Protein AF-A0A0D0BHN3-F1 (afdb_mo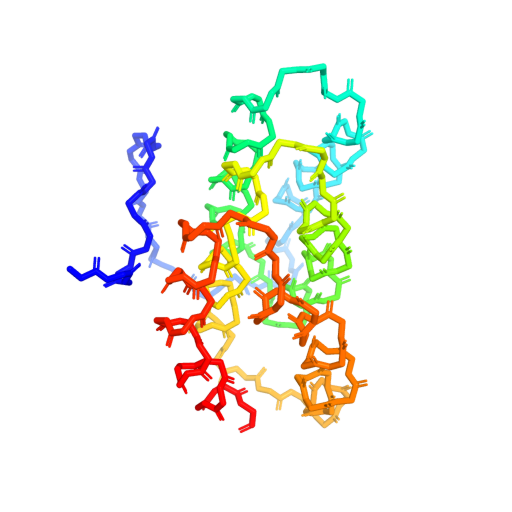nomer_lite)

InterPro domains:
  IPR011989 Armadillo-like helical [G3DSA:1.25.10.10] (28-143)
  IPR016024 Armadillo-type fold [SSF48371] (29-142)
  IPR021133 HEAT, type 2 [PS50077] (113-143)
  IPR045162 Serine/threonine-protein kinase Vps15-like [PTHR17583] (18-143)
  IPR055231 PIK3R4-like, middle domain [PF22956] (29-143)

Radius of gyration: 14.53 Å; chains: 1; bounding box: 31×33×40 Å

Organism: NCBI:txid930992

Secondary structure (DSSP, 8-state):
---S-----S---------TTTHHHHHHHHHHHHHHHTT--SHHHHHHHHHHHHHHHTTS-TTHHHHHHHHHHHHHTT-SSHHHHGGGHHHHHHHTT-----TTTTTIIIIIIHHHHGGGGG-SSHHHHHHHHHHHHHHHHT-

Foldseek 3Di:
DLPPPDAPDPDQDLDDQADPVQLVVLVVVLVVLLVCLVVDPDPVSVVNSLSSLLSSLSNHHLVCLCVRPVVSLLVQLVDPDLVSV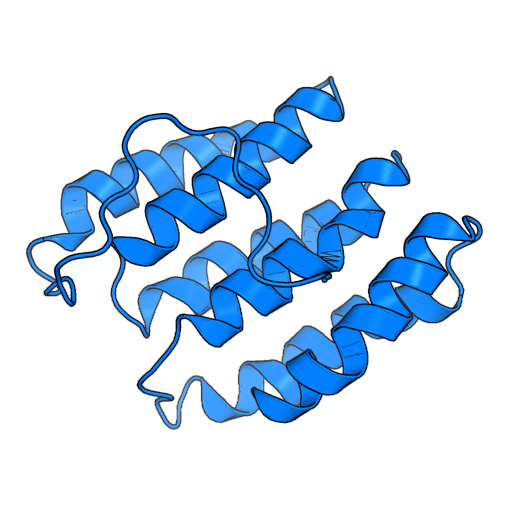LVVSSVLSSLVSRPDQDPVRPCCLVPPVCVSNVCQCVDPDPSSNVSCVVRVVSSVVSD

pLDDT: mean 85.59, std 11.19, range [51.72, 97.81]

Sequence (143 aa):
DVFPVSMHIPSHSSNGHPTPAEDGPALILLSLVLANIRNCLLPSSRLRALDILIALSTRLTDEAKPDRAVPYIIELLRDEAAVVRAAVRTLVQILTQVNVITPSNASIVPEYIIPNVRYLVQDPEVSVRAMYAQCIAPLAQTA

Structure (mmCIF, N/CA/C/O backbone):
data_AF-A0A0D0BHN3-F1
#
_entry.id   AF-A0A0D0BHN3-F1
#
loop_
_atom_site.group_PDB
_atom_site.id
_atom_site.type_symbol
_atom_site.label_atom_id
_atom_site.label_alt_id
_atom_site.label_comp_id
_atom_site.label_asym_id
_atom_site.label_entity_id
_atom_site.label_seq_id
_atom_site.pdbx_PDB_ins_code
_atom_site.Cartn_x
_atom_site.Cartn_y
_atom_site.Cartn_z
_atom_site.occupancy
_atom_site.B_iso_or_equiv
_atom_site.auth_seq_id
_atom_site.auth_comp_id
_atom_site.auth_asym_id
_atom_site.auth_atom_id
_atom_site.pdbx_PDB_model_num
ATOM 1 N N . ASP A 1 1 ? -16.528 -9.269 -3.731 1.00 58.47 1 ASP A N 1
ATOM 2 C CA . ASP A 1 1 ? -15.130 -9.618 -4.053 1.00 58.47 1 ASP A CA 1
ATOM 3 C C . ASP A 1 1 ? -14.176 -8.506 -3.641 1.00 58.47 1 ASP A C 1
ATOM 5 O O . ASP A 1 1 ? -14.532 -7.339 -3.752 1.00 58.47 1 ASP A O 1
ATOM 9 N N . VAL A 1 2 ? -13.010 -8.861 -3.090 1.00 78.38 2 VAL A N 1
ATOM 10 C CA . VAL A 1 2 ? -11.983 -7.920 -2.570 1.00 78.38 2 VAL A CA 1
ATOM 11 C C . VAL A 1 2 ? -11.046 -7.435 -3.678 1.00 78.38 2 VAL A C 1
ATOM 13 O O . VAL A 1 2 ? -10.513 -6.326 -3.607 1.00 78.38 2 VAL A O 1
ATOM 16 N N . PHE A 1 3 ? -10.897 -8.266 -4.710 1.00 79.12 3 PHE A N 1
ATOM 17 C CA . PHE A 1 3 ? -10.085 -8.042 -5.896 1.00 79.12 3 PHE A CA 1
ATOM 18 C C . PHE A 1 3 ? -10.948 -8.257 -7.154 1.00 79.12 3 PHE A C 1
ATOM 20 O O . PHE A 1 3 ? -11.806 -9.143 -7.133 1.00 79.12 3 PHE A O 1
ATOM 27 N N . PRO A 1 4 ? -10.732 -7.497 -8.243 1.00 79.00 4 PRO A N 1
ATOM 28 C CA . PRO A 1 4 ? -9.824 -6.356 -8.331 1.00 79.00 4 PRO A CA 1
ATOM 29 C C . PRO A 1 4 ? -10.333 -5.152 -7.523 1.00 79.00 4 PRO A C 1
ATOM 31 O O . PRO A 1 4 ? -11.537 -4.953 -7.358 1.00 79.00 4 PRO A O 1
ATOM 34 N N . VAL A 1 5 ? -9.414 -4.336 -7.007 1.00 79.38 5 VAL A N 1
ATOM 35 C CA . VAL A 1 5 ? -9.768 -3.110 -6.275 1.00 79.38 5 VAL A CA 1
ATOM 36 C C . VAL A 1 5 ? -10.558 -2.171 -7.192 1.00 79.38 5 VAL A C 1
ATOM 38 O O . VAL A 1 5 ? -10.051 -1.731 -8.221 1.00 79.38 5 VAL A O 1
ATOM 41 N N . SER A 1 6 ? -11.801 -1.845 -6.816 1.00 74.31 6 SER A N 1
ATOM 42 C CA . SER A 1 6 ? -12.627 -0.881 -7.554 1.00 74.31 6 SER A CA 1
ATOM 43 C C . SER A 1 6 ? -11.985 0.509 -7.532 1.00 74.31 6 SER A C 1
ATOM 45 O O . SER A 1 6 ? -12.049 1.214 -6.523 1.00 74.31 6 SER A O 1
ATOM 47 N N . MET A 1 7 ? -11.363 0.888 -8.648 1.00 70.19 7 MET A N 1
ATOM 48 C CA . MET A 1 7 ? -10.782 2.212 -8.864 1.00 70.19 7 MET A CA 1
ATOM 49 C C . MET A 1 7 ? -11.848 3.189 -9.367 1.00 70.19 7 MET A C 1
ATOM 51 O O . MET A 1 7 ? -12.672 2.847 -10.211 1.00 70.19 7 MET A O 1
ATOM 55 N N . HIS A 1 8 ? -11.791 4.438 -8.911 1.00 68.12 8 HIS A N 1
ATOM 56 C CA . HIS A 1 8 ? -12.661 5.519 -9.392 1.00 68.12 8 HIS A CA 1
ATOM 57 C C . HIS A 1 8 ? -11.963 6.376 -10.458 1.00 68.12 8 HIS A C 1
ATOM 59 O O . HIS A 1 8 ? -11.950 7.603 -10.365 1.00 68.12 8 HIS A O 1
ATOM 65 N N . ILE A 1 9 ? -11.325 5.737 -11.440 1.00 65.38 9 ILE A N 1
ATOM 66 C CA . ILE A 1 9 ? -10.578 6.426 -12.497 1.00 65.38 9 ILE A CA 1
ATOM 67 C C . ILE A 1 9 ? -11.272 6.147 -13.841 1.00 65.38 9 ILE A C 1
ATOM 69 O O . ILE A 1 9 ? -11.407 4.979 -14.212 1.00 65.38 9 ILE A O 1
ATOM 73 N N . PRO A 1 10 ? -11.738 7.177 -14.575 1.00 56.19 10 PRO A N 1
ATOM 74 C CA . PRO A 1 10 ? -12.329 6.987 -15.896 1.00 56.19 10 PRO A CA 1
ATOM 75 C C . PRO A 1 10 ? -11.284 6.493 -16.913 1.00 56.19 10 PRO A C 1
ATOM 77 O O . PRO A 1 10 ? -10.138 6.936 -16.895 1.00 56.19 10 PRO A O 1
ATOM 80 N N . SER A 1 11 ? -11.693 5.619 -17.843 1.00 56.75 11 SER A N 1
ATOM 81 C CA . SER A 1 11 ? -10.896 5.132 -18.993 1.00 56.75 11 SER A CA 1
ATOM 82 C C . SER A 1 11 ? -9.587 4.383 -18.675 1.00 56.75 11 SER A C 1
ATOM 84 O O . SER A 1 11 ? -8.534 4.675 -19.239 1.00 56.75 11 SER A O 1
ATOM 86 N N . HIS A 1 12 ? -9.631 3.372 -17.802 1.00 57.00 12 HIS A N 1
ATOM 87 C CA . HIS A 1 12 ? -8.502 2.448 -17.634 1.00 57.00 12 HIS A CA 1
ATOM 88 C C . HIS A 1 12 ? -8.566 1.317 -18.676 1.00 57.00 12 HIS A C 1
ATOM 90 O O . HIS A 1 12 ? -9.473 0.490 -18.647 1.00 57.00 12 HIS A O 1
ATOM 96 N N . SER A 1 13 ? -7.618 1.294 -19.616 1.00 57.25 13 SER A N 1
ATOM 97 C CA . SER A 1 13 ? -7.412 0.184 -20.557 1.00 57.25 13 SER A CA 1
ATOM 98 C C . SER A 1 13 ? -5.973 -0.334 -20.448 1.00 57.25 13 SER A C 1
ATOM 100 O O . SER A 1 13 ? -5.025 0.315 -20.914 1.00 57.25 13 SER A O 1
ATOM 102 N N . SER A 1 14 ? -5.802 -1.495 -19.811 1.00 57.28 14 SER A N 1
ATOM 103 C CA . SER A 1 14 ? -4.521 -2.179 -19.583 1.00 57.28 14 SER A CA 1
ATOM 104 C C . SER A 1 14 ? -4.107 -3.044 -20.782 1.00 57.28 14 SER A C 1
ATOM 106 O O . SER A 1 14 ? -4.098 -4.267 -20.691 1.00 57.28 14 SER A O 1
ATOM 108 N N . ASN A 1 15 ? -3.791 -2.435 -21.925 1.00 51.72 15 ASN A N 1
ATOM 109 C CA . ASN A 1 15 ? -3.495 -3.197 -23.151 1.00 51.72 15 ASN A CA 1
ATOM 110 C C . ASN A 1 15 ? -2.006 -3.222 -23.550 1.00 51.72 15 ASN A C 1
ATOM 112 O O . ASN A 1 15 ? -1.695 -3.198 -24.735 1.00 51.72 15 ASN A O 1
ATOM 116 N N . GLY A 1 16 ? -1.070 -3.293 -22.599 1.00 57.50 16 GLY A N 1
ATOM 117 C CA . GLY A 1 16 ? 0.338 -3.517 -22.950 1.00 57.50 16 GLY A CA 1
ATOM 118 C C . GLY A 1 16 ? 1.236 -3.809 -21.754 1.00 57.50 16 GLY A C 1
ATOM 119 O O . GLY A 1 16 ? 1.031 -3.238 -20.685 1.00 57.50 16 GLY A O 1
ATOM 120 N N . HIS A 1 17 ? 2.229 -4.682 -21.952 1.00 60.97 17 HIS A N 1
ATOM 121 C CA . HIS A 1 17 ? 3.384 -4.775 -21.062 1.00 60.97 17 HIS A CA 1
ATOM 122 C C . HIS A 1 17 ? 4.296 -3.577 -21.349 1.00 60.97 17 HIS A C 1
ATOM 124 O O . HIS A 1 17 ? 4.803 -3.484 -22.469 1.00 60.97 17 HIS A O 1
ATOM 130 N N . PRO A 1 18 ? 4.478 -2.653 -20.395 1.00 63.12 18 PRO A N 1
ATOM 131 C CA . PRO A 1 18 ? 5.312 -1.481 -20.609 1.00 63.12 18 PRO A CA 1
ATOM 132 C C . PRO A 1 18 ? 6.775 -1.902 -20.757 1.00 63.12 18 PRO A C 1
ATOM 134 O O . PRO A 1 18 ? 7.280 -2.746 -20.010 1.00 63.12 18 PRO A O 1
ATOM 137 N N . THR A 1 19 ? 7.455 -1.325 -21.744 1.00 64.50 19 THR A N 1
ATOM 138 C CA . THR A 1 19 ? 8.907 -1.465 -21.870 1.00 64.50 19 THR A CA 1
ATOM 139 C C . THR A 1 19 ? 9.618 -0.444 -20.971 1.00 64.50 19 THR A C 1
ATOM 141 O O . THR A 1 19 ? 9.065 0.624 -20.707 1.00 64.50 19 THR A O 1
ATOM 144 N N . PRO A 1 20 ? 10.873 -0.686 -20.542 1.00 63.44 20 PRO A N 1
ATOM 145 C CA . PRO A 1 20 ? 11.617 0.268 -19.707 1.00 63.44 20 PRO A CA 1
ATOM 146 C C . PRO A 1 20 ? 11.741 1.679 -20.314 1.00 63.44 20 PRO A C 1
ATOM 148 O O . PRO A 1 20 ? 11.894 2.658 -19.588 1.00 63.44 20 PRO A O 1
ATOM 151 N N . ALA A 1 21 ? 11.666 1.799 -21.645 1.00 63.22 21 ALA A N 1
ATOM 152 C CA . ALA A 1 21 ? 11.683 3.080 -22.352 1.00 63.22 21 ALA A CA 1
ATOM 153 C C . ALA A 1 21 ? 10.356 3.860 -22.235 1.00 63.22 21 ALA A C 1
ATOM 155 O O . ALA A 1 21 ? 10.344 5.081 -22.376 1.00 63.22 21 ALA A O 1
ATOM 156 N N . GLU A 1 22 ? 9.247 3.172 -21.959 1.00 68.75 22 GLU A N 1
ATOM 157 C CA . GLU A 1 22 ? 7.893 3.734 -21.863 1.00 68.75 22 GLU A CA 1
ATOM 158 C C . GLU A 1 22 ? 7.480 4.047 -20.415 1.00 68.75 22 GLU A C 1
ATOM 160 O O . GLU A 1 22 ? 6.526 4.795 -20.198 1.00 68.75 22 GLU A O 1
ATOM 165 N N . ASP A 1 23 ? 8.236 3.558 -19.425 1.00 74.75 23 ASP A N 1
ATOM 166 C CA . ASP A 1 23 ? 8.014 3.819 -17.996 1.00 74.75 23 ASP A CA 1
ATOM 167 C C . ASP A 1 23 ? 8.190 5.305 -17.621 1.00 74.75 23 ASP A C 1
ATOM 169 O O . ASP A 1 23 ? 7.646 5.766 -16.617 1.00 74.75 23 ASP A O 1
ATOM 173 N N . GLY A 1 24 ? 8.947 6.078 -18.411 1.00 78.62 24 GLY A N 1
ATOM 174 C CA . GLY A 1 24 ? 9.395 7.437 -18.073 1.00 78.62 24 GLY A CA 1
ATOM 175 C C . GLY A 1 24 ? 8.285 8.379 -17.575 1.00 78.62 24 GLY A C 1
ATOM 176 O O . GLY A 1 24 ? 8.376 8.877 -16.450 1.00 78.62 24 GLY A O 1
ATOM 177 N N . PRO A 1 25 ? 7.207 8.619 -18.346 1.00 85.94 25 PRO A N 1
ATOM 178 C CA . PRO A 1 25 ? 6.111 9.488 -17.914 1.00 85.94 25 PRO A CA 1
ATOM 179 C C . PRO A 1 25 ? 5.377 8.965 -16.671 1.00 85.94 25 PRO A C 1
ATOM 181 O O . PRO A 1 25 ? 5.035 9.745 -15.780 1.00 85.94 25 PRO A O 1
ATOM 184 N N . ALA A 1 26 ? 5.161 7.648 -16.582 1.00 86.00 26 ALA A N 1
ATOM 185 C CA . ALA A 1 26 ? 4.492 7.025 -15.443 1.00 86.00 26 ALA A CA 1
ATOM 186 C C . ALA A 1 26 ? 5.334 7.138 -14.164 1.00 86.00 26 ALA A C 1
ATOM 188 O O . ALA A 1 26 ? 4.792 7.442 -13.105 1.00 86.00 26 ALA A O 1
ATOM 189 N N . LEU A 1 27 ? 6.657 6.984 -14.264 1.00 86.25 27 LEU A N 1
ATOM 190 C CA . LEU A 1 27 ? 7.600 7.157 -13.158 1.00 86.25 27 LEU A CA 1
ATOM 191 C C . LEU A 1 27 ? 7.672 8.602 -12.663 1.00 86.25 27 LEU A C 1
ATOM 193 O O . LEU A 1 27 ? 7.782 8.826 -11.455 1.00 86.25 27 LEU A O 1
ATOM 197 N N . ILE A 1 28 ? 7.588 9.587 -13.562 1.00 89.31 28 ILE A N 1
ATOM 198 C CA . ILE A 1 28 ? 7.541 11.006 -13.181 1.00 89.31 28 ILE A CA 1
ATOM 199 C C . ILE A 1 28 ? 6.263 11.288 -12.384 1.00 89.31 28 ILE A C 1
ATOM 201 O O . ILE A 1 28 ? 6.330 11.856 -11.292 1.00 89.31 28 ILE A O 1
ATOM 205 N N . LEU A 1 29 ? 5.108 10.845 -12.892 1.00 90.38 29 LEU A N 1
ATOM 206 C CA . LEU A 1 29 ? 3.828 10.998 -12.196 1.00 90.38 29 LEU A CA 1
ATOM 207 C C . LEU A 1 29 ? 3.815 10.250 -10.861 1.00 90.38 29 LEU A C 1
ATOM 209 O O . LEU A 1 29 ? 3.367 10.798 -9.857 1.00 90.38 29 LEU A O 1
ATOM 213 N N . LEU A 1 30 ? 4.359 9.033 -10.831 1.00 89.62 30 LEU A N 1
ATOM 214 C CA . LEU A 1 30 ? 4.496 8.240 -9.617 1.00 89.62 30 LEU A CA 1
ATOM 215 C C . LEU A 1 30 ? 5.326 8.995 -8.580 1.00 89.62 30 LEU A C 1
ATOM 217 O O . LEU A 1 30 ? 4.876 9.188 -7.458 1.00 89.62 30 LEU A O 1
ATOM 221 N N . SER A 1 31 ? 6.505 9.482 -8.966 1.00 90.06 31 SER A N 1
ATOM 222 C CA . SER A 1 31 ? 7.398 10.228 -8.076 1.00 90.06 31 SER A CA 1
ATOM 223 C C . SER A 1 31 ? 6.728 11.486 -7.523 1.00 90.06 31 SER A C 1
ATOM 225 O O . SER A 1 31 ? 6.852 11.775 -6.334 1.00 90.06 31 SER A O 1
ATOM 227 N N . LEU A 1 32 ? 5.963 12.202 -8.355 1.00 91.69 32 LEU A N 1
ATOM 228 C CA . LEU A 1 32 ? 5.189 13.363 -7.925 1.00 91.69 32 LEU A CA 1
ATOM 229 C C . LEU A 1 32 ? 4.126 12.981 -6.886 1.00 91.69 32 LEU A C 1
ATOM 231 O O . LEU A 1 32 ? 4.010 13.646 -5.858 1.00 91.69 32 LEU A O 1
ATOM 235 N N . VAL A 1 33 ? 3.365 11.910 -7.124 1.00 91.75 33 VAL A N 1
ATOM 236 C CA . VAL A 1 33 ? 2.351 11.426 -6.175 1.00 91.75 33 VAL A CA 1
ATOM 237 C C . VAL A 1 33 ? 3.012 11.011 -4.861 1.00 91.75 33 VAL A C 1
ATOM 239 O O . VAL A 1 33 ? 2.599 11.471 -3.798 1.00 91.75 33 VAL A O 1
ATOM 242 N N . LEU A 1 34 ? 4.078 10.212 -4.924 1.00 89.38 34 LEU A N 1
ATOM 243 C CA . LEU A 1 34 ? 4.808 9.713 -3.758 1.00 89.38 34 LEU A CA 1
ATOM 244 C C . LEU A 1 34 ? 5.455 10.837 -2.931 1.00 89.38 34 LEU A C 1
ATOM 246 O O . LEU A 1 34 ? 5.470 10.763 -1.703 1.00 89.38 34 LEU A O 1
ATOM 250 N N . ALA A 1 35 ? 5.928 11.909 -3.571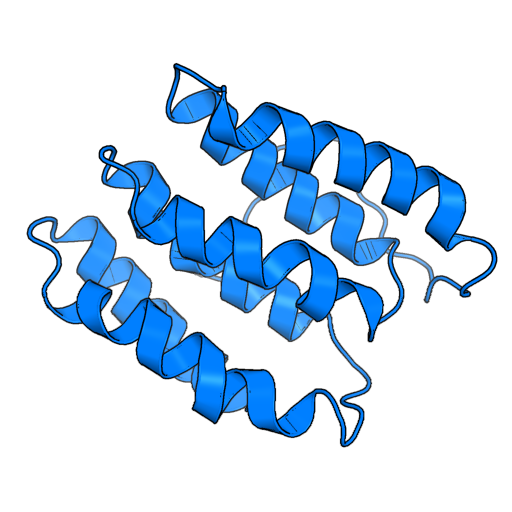 1.00 89.44 35 ALA A N 1
ATOM 251 C CA . ALA A 1 35 ? 6.454 13.089 -2.883 1.00 89.44 35 ALA A CA 1
ATOM 252 C C . ALA A 1 35 ? 5.375 13.880 -2.118 1.00 89.44 35 ALA A C 1
ATOM 254 O O . ALA A 1 35 ? 5.683 14.554 -1.135 1.00 89.44 35 ALA A O 1
ATOM 255 N N . ASN A 1 36 ? 4.110 13.797 -2.541 1.00 89.81 36 ASN A N 1
ATOM 256 C CA . ASN A 1 36 ? 3.013 14.576 -1.962 1.00 89.81 36 ASN A CA 1
ATOM 257 C C . ASN A 1 36 ? 2.104 13.764 -1.027 1.00 89.81 36 ASN A C 1
ATOM 259 O O . ASN A 1 36 ? 1.445 14.343 -0.164 1.00 89.81 36 ASN A O 1
ATOM 263 N N . ILE A 1 37 ? 2.078 12.434 -1.147 1.00 89.19 37 ILE A N 1
ATOM 264 C CA . ILE A 1 37 ? 1.144 11.568 -0.412 1.00 89.19 37 ILE A CA 1
ATOM 265 C C . ILE A 1 37 ? 1.301 11.684 1.111 1.00 89.19 37 ILE A C 1
ATOM 267 O O . ILE A 1 37 ? 0.304 11.740 1.829 1.00 89.19 37 ILE A O 1
ATOM 271 N N . ARG A 1 38 ? 2.543 11.831 1.592 1.00 80.44 38 ARG A N 1
ATOM 272 C CA . ARG A 1 38 ? 2.873 12.019 3.017 1.00 80.44 38 ARG A CA 1
ATOM 273 C C . ARG A 1 38 ? 2.401 13.369 3.566 1.00 80.44 38 ARG A C 1
ATOM 275 O O . ARG A 1 38 ? 2.111 13.478 4.750 1.00 80.44 38 ARG A O 1
ATOM 282 N N . ASN A 1 39 ? 2.280 14.381 2.705 1.00 86.19 39 ASN A N 1
ATOM 283 C CA . ASN A 1 39 ? 1.857 15.735 3.077 1.00 86.19 39 ASN A CA 1
ATOM 284 C C . ASN A 1 39 ? 0.330 15.926 2.995 1.00 86.19 39 ASN A C 1
ATOM 286 O O . ASN A 1 39 ? -0.185 17.007 3.282 1.00 86.19 39 ASN A O 1
ATOM 290 N N . CYS A 1 40 ? -0.420 14.897 2.589 1.00 89.81 40 CYS A N 1
ATOM 291 C CA . CYS A 1 40 ? -1.870 14.985 2.463 1.00 89.81 40 CYS A CA 1
ATOM 292 C C . CYS A 1 40 ? -2.554 15.027 3.838 1.00 89.81 40 CYS A C 1
ATOM 294 O O . CYS A 1 40 ? -2.489 14.071 4.615 1.00 89.81 40 CYS A O 1
ATOM 296 N N . LEU A 1 41 ? -3.296 16.105 4.104 1.00 89.69 41 LEU A N 1
ATOM 297 C CA . LEU A 1 41 ? -4.028 16.294 5.363 1.00 89.69 41 LEU A CA 1
ATOM 298 C C . LEU A 1 41 ? -5.270 15.400 5.475 1.00 89.69 41 LEU A C 1
ATOM 300 O O . LEU A 1 41 ? -5.596 14.920 6.557 1.00 89.69 41 LEU A O 1
ATOM 304 N N . LEU A 1 42 ? -5.963 15.168 4.357 1.00 94.12 42 LEU A N 1
ATOM 305 C CA . LEU A 1 42 ? -7.216 14.419 4.340 1.00 94.12 42 LEU A CA 1
ATOM 306 C C . LEU A 1 42 ? -6.969 12.927 4.053 1.00 94.12 42 LEU A C 1
ATOM 308 O O . LEU A 1 42 ? -6.309 12.610 3.058 1.00 94.12 42 LEU A O 1
ATOM 312 N N . PRO A 1 43 ? -7.568 12.003 4.832 1.00 93.50 43 PRO A N 1
ATOM 313 C CA . PRO A 1 43 ? -7.504 10.566 4.553 1.00 93.50 43 PRO A CA 1
ATOM 314 C C . PRO A 1 43 ? -8.032 10.208 3.160 1.00 93.50 43 PRO A C 1
ATOM 316 O O . PRO A 1 43 ? -7.494 9.331 2.489 1.00 93.50 43 PRO A O 1
ATOM 319 N N . SER A 1 44 ? -9.051 10.931 2.685 1.00 93.19 44 SER A N 1
ATOM 320 C CA . SER A 1 44 ? -9.595 10.762 1.337 1.00 93.19 44 SER A CA 1
ATOM 321 C C . SER A 1 44 ? -8.546 11.017 0.255 1.00 93.19 44 SER A C 1
ATOM 323 O O . SER A 1 44 ? -8.472 10.241 -0.690 1.00 93.19 44 SER A O 1
ATOM 325 N N . SER A 1 45 ? -7.691 12.034 0.400 1.00 93.94 45 SER A N 1
ATOM 326 C CA . SER A 1 45 ? -6.612 12.314 -0.556 1.00 93.94 45 SER A CA 1
ATOM 327 C C . SER A 1 45 ? -5.588 11.181 -0.610 1.00 93.94 45 SER A C 1
ATOM 329 O O . SER A 1 45 ? -5.152 10.810 -1.696 1.00 93.94 45 SER A O 1
ATOM 331 N N . ARG A 1 46 ? -5.255 10.575 0.538 1.00 93.56 46 ARG A N 1
ATOM 332 C CA . ARG A 1 46 ? -4.353 9.411 0.598 1.00 93.56 46 ARG A CA 1
ATOM 333 C C . ARG A 1 46 ? -4.979 8.189 -0.070 1.00 93.56 46 ARG A C 1
ATOM 335 O O . ARG A 1 46 ? -4.312 7.520 -0.849 1.00 93.56 46 ARG A O 1
ATOM 342 N N . LEU A 1 47 ? -6.276 7.948 0.145 1.00 93.25 47 LEU A N 1
ATOM 343 C CA . LEU A 1 47 ? -7.011 6.885 -0.553 1.00 93.25 47 LEU A CA 1
ATOM 344 C C . LEU A 1 47 ? -7.046 7.106 -2.072 1.00 93.25 47 LEU A C 1
ATOM 346 O O . LEU A 1 47 ? -6.806 6.173 -2.830 1.00 93.25 47 LEU A O 1
ATOM 350 N N . ARG A 1 48 ? -7.277 8.342 -2.534 1.00 92.12 48 ARG A N 1
ATOM 351 C CA . ARG A 1 48 ? -7.209 8.667 -3.969 1.00 92.12 48 ARG A CA 1
ATOM 352 C C . ARG A 1 48 ? -5.808 8.467 -4.531 1.00 92.12 48 ARG A C 1
ATOM 354 O O . ARG A 1 48 ? -5.665 7.993 -5.651 1.00 92.12 48 ARG A O 1
ATOM 361 N N . ALA A 1 49 ? -4.778 8.800 -3.763 1.00 92.56 49 ALA A N 1
ATOM 362 C CA . ALA A 1 49 ? -3.407 8.561 -4.173 1.00 92.56 49 ALA A CA 1
ATOM 363 C C . ALA A 1 49 ? -3.102 7.056 -4.285 1.00 92.56 49 ALA A C 1
ATOM 365 O O . ALA A 1 49 ? -2.472 6.654 -5.256 1.00 92.56 49 ALA A O 1
ATOM 366 N N . LEU A 1 50 ? -3.625 6.216 -3.383 1.00 92.50 50 LEU A N 1
ATOM 367 C CA . LEU A 1 50 ? -3.559 4.753 -3.510 1.00 92.50 50 LEU A CA 1
ATOM 368 C C . LEU A 1 50 ? -4.257 4.240 -4.786 1.00 92.50 50 LEU A C 1
ATOM 370 O O . LEU A 1 50 ? -3.698 3.379 -5.461 1.00 92.50 50 LEU A O 1
ATOM 374 N N . ASP A 1 51 ? -5.420 4.786 -5.162 1.00 91.25 51 ASP A N 1
ATOM 375 C CA . ASP A 1 51 ? -6.078 4.449 -6.439 1.00 91.25 51 ASP A CA 1
ATOM 376 C C . ASP A 1 51 ? -5.192 4.826 -7.643 1.00 91.25 51 ASP A C 1
ATOM 378 O O . ASP A 1 51 ? -5.055 4.055 -8.594 1.00 91.25 51 ASP A O 1
ATOM 382 N N . ILE A 1 52 ? -4.548 6.000 -7.592 1.00 90.75 52 ILE A N 1
ATOM 383 C CA . ILE A 1 52 ? -3.609 6.451 -8.630 1.00 90.75 52 ILE A CA 1
ATOM 384 C C . ILE A 1 52 ? -2.389 5.523 -8.703 1.00 90.75 52 ILE A C 1
ATOM 386 O O . ILE A 1 52 ? -1.939 5.220 -9.806 1.00 90.75 52 ILE A O 1
ATOM 390 N N . LEU A 1 53 ? -1.878 5.025 -7.570 1.00 91.12 53 LEU A N 1
ATOM 391 C CA . LEU A 1 53 ? -0.774 4.058 -7.558 1.00 91.12 53 LEU A CA 1
ATOM 392 C C . LEU A 1 53 ? -1.136 2.768 -8.300 1.00 91.12 53 LEU A C 1
ATOM 394 O O . LEU A 1 53 ? -0.331 2.309 -9.105 1.00 91.12 53 LEU A O 1
ATOM 398 N N . ILE A 1 54 ? -2.342 2.225 -8.090 1.00 90.00 54 ILE A N 1
ATOM 399 C CA . ILE A 1 54 ? -2.823 1.023 -8.802 1.00 90.00 54 ILE A CA 1
ATOM 400 C C . ILE A 1 54 ? -2.968 1.291 -10.306 1.00 90.00 54 ILE A C 1
ATOM 402 O O . ILE A 1 54 ? -2.700 0.422 -11.136 1.00 90.00 54 ILE A O 1
ATOM 406 N N . ALA A 1 55 ? -3.405 2.491 -10.690 1.00 89.25 55 ALA A N 1
ATOM 407 C CA . ALA A 1 55 ? -3.501 2.843 -12.101 1.00 89.25 55 ALA A CA 1
ATOM 408 C C . ALA A 1 55 ? -2.115 2.981 -12.744 1.00 89.25 55 ALA A C 1
ATOM 410 O O . ALA A 1 55 ? -1.885 2.440 -13.828 1.00 89.25 55 ALA A O 1
ATOM 411 N N . LEU A 1 56 ? -1.180 3.662 -12.077 1.00 88.19 56 LEU A N 1
ATOM 412 C CA . LEU A 1 56 ? 0.178 3.867 -12.579 1.00 88.19 56 LEU A CA 1
ATOM 413 C C . LEU A 1 56 ? 0.984 2.569 -12.622 1.00 88.19 56 LEU A C 1
ATOM 415 O O . LEU A 1 56 ? 1.740 2.383 -13.567 1.00 88.19 56 LEU A O 1
ATOM 419 N N . SER A 1 57 ? 0.789 1.638 -11.684 1.00 87.25 57 SER A N 1
ATOM 420 C CA . SER A 1 57 ? 1.503 0.353 -11.670 1.00 87.25 57 SER A CA 1
ATOM 421 C C . SER A 1 57 ? 1.256 -0.489 -12.928 1.00 87.25 57 SER A C 1
ATOM 423 O O . SER A 1 57 ? 2.140 -1.230 -13.357 1.00 87.25 57 SER A O 1
ATOM 425 N N . THR A 1 58 ? 0.117 -0.309 -13.605 1.00 84.69 58 THR A N 1
ATOM 426 C CA . THR A 1 58 ? -0.149 -0.948 -14.912 1.00 84.69 58 THR A CA 1
ATOM 427 C C . THR A 1 58 ? 0.712 -0.417 -16.063 1.00 84.69 58 THR A C 1
ATOM 429 O O . THR A 1 58 ? 0.729 -1.008 -17.138 1.00 84.69 58 THR A O 1
ATOM 432 N N . ARG A 1 59 ? 1.422 0.695 -15.850 1.00 84.31 59 ARG A N 1
ATOM 433 C CA . ARG A 1 59 ? 2.304 1.365 -16.818 1.00 84.31 59 ARG A CA 1
ATOM 434 C C . ARG A 1 59 ? 3.777 1.332 -16.406 1.00 84.31 59 ARG A C 1
ATOM 436 O O . ARG A 1 59 ? 4.569 2.038 -17.010 1.00 84.31 59 ARG A O 1
ATOM 443 N N . LEU A 1 60 ? 4.115 0.569 -15.368 1.00 84.44 60 LEU A N 1
ATOM 444 C CA . LEU A 1 60 ? 5.484 0.391 -14.889 1.00 84.44 60 LEU A CA 1
ATOM 445 C C . LEU A 1 60 ? 5.967 -1.019 -15.199 1.00 84.44 60 LEU A C 1
ATOM 447 O O . LEU A 1 60 ? 5.170 -1.958 -15.172 1.00 84.44 60 LEU A O 1
ATOM 451 N N . THR A 1 61 ? 7.267 -1.196 -15.387 1.00 85.88 61 THR A N 1
ATOM 452 C CA . THR A 1 61 ? 7.904 -2.517 -15.390 1.00 85.88 61 THR A CA 1
ATOM 453 C C . THR A 1 61 ? 7.649 -3.292 -14.093 1.00 85.88 61 THR A C 1
ATOM 455 O O . THR A 1 61 ? 7.398 -2.730 -13.022 1.00 85.88 61 THR A O 1
ATOM 458 N N . ASP A 1 62 ? 7.691 -4.620 -14.190 1.00 83.81 62 ASP A N 1
ATOM 459 C CA . ASP A 1 62 ? 7.446 -5.527 -13.063 1.00 83.81 62 ASP A CA 1
ATOM 460 C C . ASP A 1 62 ? 8.484 -5.388 -11.942 1.00 83.81 62 ASP A C 1
ATOM 462 O O . ASP A 1 62 ? 8.146 -5.571 -10.777 1.00 83.81 62 ASP A O 1
ATOM 466 N N . GLU A 1 63 ? 9.703 -4.962 -12.277 1.00 82.62 63 GLU A N 1
ATOM 467 C CA . GLU A 1 63 ? 10.768 -4.658 -11.316 1.00 82.62 63 GLU A CA 1
ATOM 468 C C . GLU A 1 63 ? 10.523 -3.334 -10.577 1.00 82.62 63 GLU A C 1
ATOM 470 O O . GLU A 1 63 ? 10.684 -3.260 -9.361 1.00 82.62 63 GLU A O 1
ATOM 475 N N . ALA A 1 64 ? 10.075 -2.291 -11.286 1.00 83.00 64 ALA A N 1
ATOM 476 C CA . ALA A 1 64 ? 9.873 -0.967 -10.699 1.00 83.00 64 ALA A CA 1
ATOM 477 C C . ALA A 1 64 ? 8.639 -0.891 -9.784 1.00 83.00 64 ALA A C 1
ATOM 479 O O . ALA A 1 64 ? 8.609 -0.077 -8.856 1.00 83.00 64 ALA A O 1
ATOM 480 N N . LYS A 1 65 ? 7.617 -1.723 -10.035 1.00 87.19 65 LYS A N 1
ATOM 481 C CA . LYS A 1 65 ? 6.384 -1.786 -9.234 1.00 87.19 65 LYS A CA 1
ATOM 482 C C . LYS A 1 65 ? 6.662 -1.986 -7.732 1.00 87.19 65 LYS A C 1
ATOM 484 O O . LYS A 1 65 ? 6.291 -1.096 -6.957 1.00 87.19 65 LYS A O 1
ATOM 489 N N . PRO A 1 66 ? 7.285 -3.099 -7.293 1.00 85.88 66 PRO A N 1
ATOM 490 C CA . PRO A 1 66 ? 7.523 -3.348 -5.878 1.00 85.88 66 PRO A CA 1
ATOM 491 C C . PRO A 1 66 ? 8.476 -2.315 -5.267 1.00 85.88 66 PRO A C 1
ATOM 493 O O . PRO A 1 66 ? 8.133 -1.716 -4.248 1.00 85.88 66 PRO A O 1
ATOM 496 N N . ASP A 1 67 ? 9.598 -2.023 -5.928 1.00 86.62 67 ASP A N 1
ATOM 497 C CA . ASP A 1 67 ? 10.635 -1.114 -5.423 1.00 86.62 67 ASP A CA 1
ATOM 498 C C . ASP A 1 67 ? 10.116 0.290 -5.111 1.00 86.62 67 ASP A C 1
ATOM 500 O O . ASP A 1 67 ? 10.538 0.927 -4.142 1.00 86.62 67 ASP A O 1
ATOM 504 N N . ARG A 1 68 ? 9.191 0.799 -5.932 1.00 86.44 68 ARG A N 1
ATOM 505 C CA . ARG A 1 68 ? 8.682 2.168 -5.797 1.00 86.44 68 ARG A CA 1
ATOM 506 C C . ARG A 1 68 ? 7.380 2.256 -5.021 1.00 86.44 68 ARG A C 1
ATOM 508 O O . ARG A 1 68 ? 7.196 3.237 -4.311 1.00 86.44 68 ARG A O 1
ATOM 515 N N . ALA A 1 69 ? 6.471 1.291 -5.145 1.00 88.56 69 ALA A N 1
ATOM 516 C CA . ALA A 1 69 ? 5.153 1.391 -4.516 1.00 88.56 69 ALA A CA 1
ATOM 517 C C . ALA A 1 69 ? 5.130 0.831 -3.085 1.00 88.56 69 ALA A C 1
ATOM 519 O O . ALA A 1 69 ? 4.509 1.426 -2.202 1.00 88.56 69 ALA A O 1
ATOM 520 N N . VAL A 1 70 ? 5.812 -0.292 -2.835 1.00 90.62 70 VAL A N 1
ATOM 521 C CA . VAL A 1 70 ? 5.688 -1.045 -1.574 1.00 90.62 70 VAL A CA 1
ATOM 522 C C . VAL A 1 70 ? 6.120 -0.231 -0.349 1.00 90.62 70 VAL A C 1
ATOM 524 O O . VAL A 1 70 ? 5.335 -0.190 0.602 1.00 90.62 70 VAL A O 1
ATOM 527 N N . PRO A 1 71 ? 7.279 0.465 -0.336 1.00 90.56 71 PRO A N 1
ATOM 528 C CA . PRO A 1 71 ? 7.715 1.202 0.853 1.00 90.56 71 PRO A CA 1
ATOM 529 C C . PRO A 1 71 ? 6.708 2.273 1.292 1.00 90.56 71 PRO A C 1
ATOM 531 O O . PRO A 1 71 ? 6.456 2.451 2.483 1.00 90.56 71 PRO A O 1
ATOM 534 N N . TYR A 1 72 ? 6.082 2.950 0.327 1.00 90.19 72 TYR A N 1
ATOM 535 C CA . TYR A 1 72 ? 5.121 4.021 0.588 1.00 90.19 72 TYR A CA 1
ATOM 536 C C . TYR A 1 72 ? 3.756 3.491 1.014 1.00 90.19 72 TYR A C 1
ATOM 538 O O . TYR A 1 72 ? 3.115 4.074 1.885 1.00 90.19 72 TYR A O 1
ATOM 546 N N . ILE A 1 73 ? 3.306 2.375 0.434 1.00 92.81 73 ILE A N 1
ATOM 547 C CA . ILE A 1 73 ? 2.059 1.744 0.868 1.00 92.81 73 ILE A CA 1
ATOM 548 C C . ILE A 1 73 ? 2.214 1.240 2.301 1.00 92.81 73 ILE A C 1
ATOM 550 O O . ILE A 1 73 ? 1.349 1.525 3.118 1.00 92.81 73 ILE A O 1
ATOM 554 N N . ILE A 1 74 ? 3.325 0.575 2.639 1.00 93.50 74 ILE A N 1
ATOM 555 C CA . ILE A 1 74 ? 3.596 0.109 4.010 1.00 93.50 74 ILE A CA 1
ATOM 556 C C . ILE A 1 74 ? 3.549 1.258 5.020 1.00 93.50 74 ILE A C 1
ATOM 558 O O . ILE A 1 74 ? 2.991 1.101 6.104 1.00 93.50 74 ILE A O 1
ATOM 562 N N . GLU A 1 75 ? 4.101 2.416 4.674 1.00 91.94 75 GLU A N 1
ATOM 563 C CA . GLU A 1 75 ? 4.027 3.598 5.529 1.00 91.94 75 GLU A CA 1
ATOM 564 C C . GLU A 1 75 ? 2.586 4.095 5.707 1.00 91.94 75 GLU A C 1
ATOM 566 O O . GLU A 1 75 ? 2.171 4.370 6.830 1.00 91.94 75 GLU A O 1
ATOM 571 N N . LEU A 1 76 ? 1.788 4.131 4.635 1.00 92.19 76 LEU A N 1
ATOM 572 C CA . LEU A 1 76 ? 0.368 4.486 4.718 1.00 92.19 76 LEU A CA 1
ATOM 573 C C . LEU A 1 76 ? -0.464 3.479 5.518 1.00 92.19 76 LEU A C 1
ATOM 575 O O . LEU A 1 76 ? -1.483 3.845 6.096 1.00 92.19 76 LEU A O 1
ATOM 579 N N . LEU A 1 77 ? -0.040 2.219 5.620 1.00 93.75 77 LEU A N 1
ATOM 580 C CA . LEU A 1 77 ? -0.718 1.249 6.482 1.00 93.75 77 LEU A CA 1
ATOM 581 C C . LEU A 1 77 ? -0.533 1.552 7.979 1.00 93.75 77 LEU A C 1
ATOM 583 O O . LEU A 1 77 ? -1.183 0.916 8.811 1.00 93.75 77 LEU A O 1
ATOM 587 N N . ARG A 1 78 ? 0.322 2.518 8.338 1.00 93.81 78 ARG A N 1
ATOM 588 C CA . ARG A 1 78 ? 0.526 3.023 9.708 1.00 93.81 78 ARG A CA 1
ATOM 589 C C . ARG A 1 78 ? -0.182 4.354 9.971 1.00 93.81 78 ARG A C 1
ATOM 591 O O . ARG A 1 78 ? 0.072 4.983 10.989 1.00 93.81 78 ARG A O 1
ATOM 598 N N . ASP A 1 79 ? -1.043 4.793 9.059 1.00 94.25 79 ASP A N 1
ATOM 599 C CA . ASP A 1 79 ? -1.760 6.063 9.162 1.00 94.25 79 ASP A CA 1
ATOM 600 C C . ASP A 1 79 ? -2.706 6.112 10.375 1.00 94.25 79 ASP A C 1
ATOM 602 O O . ASP A 1 79 ? -3.303 5.106 10.752 1.00 94.25 79 ASP A O 1
ATOM 606 N N . GLU A 1 80 ? -2.909 7.293 10.955 1.00 93.62 80 GLU A N 1
ATOM 607 C CA . GLU A 1 80 ? -3.869 7.522 12.046 1.00 93.62 80 GLU A CA 1
ATOM 608 C C . GLU A 1 80 ? -5.309 7.143 11.649 1.00 93.62 80 GLU A C 1
ATOM 610 O O . GLU A 1 80 ? -6.091 6.623 12.451 1.00 93.62 80 GLU A O 1
ATOM 615 N N . ALA A 1 81 ? -5.669 7.348 10.381 1.00 95.50 81 ALA A N 1
ATOM 616 C CA . ALA A 1 81 ? -6.984 7.037 9.852 1.00 95.50 81 ALA A CA 1
ATOM 617 C C . ALA A 1 81 ? -7.115 5.546 9.512 1.00 95.50 81 ALA A C 1
ATOM 619 O O . ALA A 1 81 ? -6.518 5.032 8.564 1.00 95.50 81 ALA A O 1
ATOM 620 N N . ALA A 1 82 ? -8.017 4.867 10.220 1.00 96.31 82 ALA A N 1
ATOM 621 C CA . ALA A 1 82 ? -8.309 3.447 10.030 1.00 96.31 82 ALA A CA 1
ATOM 622 C C . ALA A 1 82 ? -8.680 3.075 8.589 1.00 96.31 82 ALA A C 1
ATOM 624 O O . ALA A 1 82 ? -8.306 2.014 8.104 1.00 96.31 82 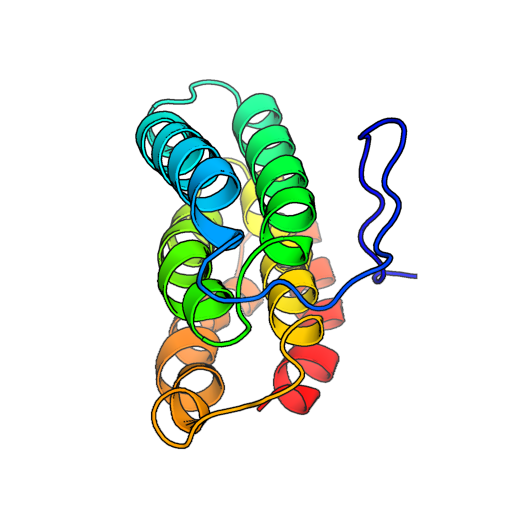ALA A O 1
ATOM 625 N N . VAL A 1 83 ? -9.372 3.965 7.873 1.00 95.25 83 VAL A N 1
ATOM 626 C CA . VAL A 1 83 ? -9.740 3.749 6.464 1.00 95.25 83 VAL A CA 1
ATOM 627 C C . VAL A 1 83 ? -8.520 3.635 5.546 1.00 95.25 83 VAL A C 1
ATOM 629 O O . VAL A 1 83 ? -8.571 2.890 4.572 1.00 95.25 83 VAL A O 1
ATOM 632 N N . VAL A 1 84 ? -7.422 4.331 5.864 1.00 95.44 84 VAL A N 1
ATOM 633 C CA . VAL A 1 84 ? -6.161 4.255 5.112 1.00 95.44 84 VAL A CA 1
ATOM 634 C C . VAL A 1 84 ? -5.409 2.980 5.492 1.00 95.44 84 VAL A C 1
ATOM 636 O O . VAL A 1 84 ? -4.974 2.253 4.604 1.00 95.44 84 VAL A O 1
ATOM 639 N N . ARG A 1 85 ? -5.362 2.623 6.785 1.00 96.38 85 ARG A N 1
ATOM 640 C CA . ARG A 1 85 ? -4.790 1.339 7.238 1.00 96.38 85 ARG A CA 1
ATOM 641 C C . ARG A 1 85 ? -5.523 0.124 6.669 1.00 96.38 85 ARG A C 1
ATOM 643 O O . ARG A 1 85 ? -4.908 -0.874 6.306 1.00 96.38 85 ARG A O 1
ATOM 650 N N . ALA A 1 86 ? -6.842 0.221 6.519 1.00 95.00 86 ALA A N 1
ATOM 651 C CA . ALA A 1 86 ? -7.660 -0.802 5.883 1.00 95.00 86 ALA A CA 1
ATOM 652 C C . ALA A 1 86 ? -7.389 -0.919 4.374 1.00 95.00 86 ALA A C 1
ATOM 654 O O . ALA A 1 86 ? -7.825 -1.881 3.756 1.00 95.00 86 ALA A O 1
ATOM 655 N N . ALA A 1 87 ? -6.645 -0.009 3.744 1.00 93.81 87 ALA A N 1
ATOM 656 C CA . ALA A 1 87 ? -6.331 -0.086 2.319 1.00 93.81 87 ALA A CA 1
ATOM 657 C C . ALA A 1 87 ? -5.198 -1.083 1.979 1.00 93.81 87 ALA A C 1
ATOM 659 O O . ALA A 1 87 ? -4.621 -1.012 0.897 1.00 93.81 87 ALA A O 1
ATOM 660 N N . VAL A 1 88 ? -4.913 -2.064 2.847 1.00 94.50 88 VAL A N 1
ATOM 661 C CA . VAL A 1 88 ? -3.929 -3.145 2.612 1.00 94.50 88 VAL A CA 1
ATOM 662 C C . VAL A 1 88 ? -4.187 -3.937 1.325 1.00 94.50 88 VAL A C 1
ATOM 664 O O . VAL A 1 88 ? -3.250 -4.417 0.691 1.00 94.50 88 VAL A O 1
ATOM 667 N N . ARG A 1 89 ? -5.440 -3.989 0.861 1.00 93.56 89 ARG A N 1
ATOM 668 C CA . ARG A 1 89 ? -5.806 -4.541 -0.453 1.00 93.56 89 ARG A CA 1
ATOM 669 C C . ARG A 1 89 ? -5.057 -3.888 -1.622 1.00 93.56 89 ARG A C 1
ATOM 671 O O . ARG A 1 89 ? -4.795 -4.559 -2.611 1.00 93.56 89 ARG A O 1
ATOM 678 N N . THR A 1 90 ? -4.670 -2.614 -1.512 1.00 93.31 90 THR A N 1
ATOM 679 C CA . THR A 1 90 ? -3.889 -1.918 -2.545 1.00 93.31 90 THR A CA 1
ATOM 680 C C . THR A 1 90 ? -2.508 -2.542 -2.715 1.00 93.31 90 THR A C 1
ATOM 682 O O . THR A 1 90 ? -2.044 -2.697 -3.841 1.00 93.31 90 THR A O 1
ATOM 685 N N . LEU A 1 91 ? -1.878 -2.967 -1.615 1.00 93.25 91 LEU A N 1
ATOM 686 C CA . LEU A 1 91 ? -0.590 -3.653 -1.659 1.00 93.25 91 LEU A CA 1
ATOM 687 C C . LEU A 1 91 ? -0.696 -4.958 -2.453 1.00 93.25 91 LEU A C 1
ATOM 689 O O . LEU A 1 91 ? 0.051 -5.173 -3.401 1.00 93.25 91 LEU A O 1
ATOM 693 N N . VAL A 1 92 ? -1.682 -5.790 -2.115 1.00 92.56 92 VAL A N 1
ATOM 694 C CA . VAL A 1 92 ? -1.920 -7.069 -2.798 1.00 92.56 92 VAL A CA 1
ATOM 695 C C . VAL A 1 92 ? -2.301 -6.860 -4.266 1.00 92.56 92 VAL A C 1
ATOM 697 O O . VAL A 1 92 ? -1.835 -7.588 -5.139 1.00 92.56 92 VAL A O 1
ATOM 700 N N . GLN A 1 93 ? -3.093 -5.831 -4.576 1.00 91.94 93 GLN A N 1
ATOM 701 C CA . GLN A 1 93 ? -3.469 -5.508 -5.952 1.00 91.94 93 GLN A CA 1
ATOM 702 C C . GLN A 1 93 ? -2.261 -5.152 -6.829 1.00 91.94 93 GLN A C 1
ATOM 704 O O . GLN A 1 93 ? -2.248 -5.506 -8.004 1.00 91.94 93 GLN A O 1
ATOM 709 N N . ILE A 1 94 ? -1.261 -4.452 -6.289 1.00 90.81 94 ILE A N 1
ATOM 710 C CA . ILE A 1 94 ? -0.044 -4.121 -7.043 1.00 90.81 94 ILE A CA 1
ATOM 711 C C . ILE A 1 94 ? 0.856 -5.349 -7.180 1.00 90.81 94 ILE A C 1
ATOM 713 O O . ILE A 1 94 ? 1.388 -5.586 -8.261 1.00 90.81 94 ILE A O 1
ATOM 717 N N . LEU A 1 95 ? 0.994 -6.158 -6.126 1.00 89.50 95 LEU A N 1
ATOM 718 C CA . LEU A 1 95 ? 1.797 -7.385 -6.176 1.00 89.50 95 LEU A CA 1
ATOM 719 C C . LEU A 1 95 ? 1.237 -8.402 -7.177 1.00 89.50 95 LEU A C 1
ATOM 721 O O . LEU A 1 95 ? 1.994 -9.009 -7.920 1.00 89.50 95 LEU A O 1
ATOM 725 N N . THR A 1 96 ? -0.087 -8.526 -7.272 1.00 88.31 96 THR A N 1
ATOM 726 C CA . THR A 1 96 ? -0.743 -9.404 -8.262 1.00 88.31 96 THR A CA 1
ATOM 727 C C . THR A 1 96 ? -0.586 -8.934 -9.712 1.00 88.31 96 THR A C 1
ATOM 729 O O . THR A 1 96 ? -0.849 -9.707 -10.626 1.00 88.31 96 THR A O 1
ATOM 732 N N . GLN A 1 97 ? -0.151 -7.691 -9.951 1.00 86.25 97 GLN A N 1
ATOM 733 C CA . GLN A 1 97 ? 0.170 -7.188 -11.294 1.00 86.25 97 GLN A CA 1
ATOM 734 C C . GLN A 1 97 ? 1.618 -7.479 -11.718 1.00 86.25 97 GLN A C 1
ATOM 736 O O . GLN A 1 97 ? 1.977 -7.179 -12.856 1.00 86.25 97 GLN A O 1
ATOM 741 N N . VAL A 1 98 ? 2.458 -8.002 -10.820 1.00 85.00 98 VAL A N 1
ATOM 742 C CA . VAL A 1 98 ? 3.841 -8.394 -11.116 1.00 85.00 98 VAL A CA 1
ATOM 743 C C . VAL A 1 98 ? 3.816 -9.806 -11.706 1.00 85.00 98 VAL A C 1
ATOM 745 O O . VAL A 1 98 ? 3.460 -10.757 -11.017 1.00 85.00 98 VAL A O 1
ATOM 748 N N . ASN A 1 99 ? 4.168 -9.950 -12.985 1.00 76.56 99 ASN A N 1
ATOM 749 C CA . ASN A 1 99 ? 4.138 -11.233 -13.700 1.00 76.56 99 ASN A CA 1
ATOM 750 C C . ASN A 1 99 ? 5.501 -11.932 -13.677 1.00 76.56 99 ASN A C 1
ATOM 752 O O . ASN A 1 99 ? 5.569 -13.160 -13.704 1.00 76.56 99 ASN A O 1
ATOM 756 N N . VAL A 1 100 ? 6.588 -11.156 -13.635 1.00 74.94 100 VAL A N 1
ATOM 757 C CA . VAL A 1 100 ? 7.960 -11.670 -13.565 1.00 74.94 100 VAL A CA 1
ATOM 758 C C . VAL A 1 100 ? 8.572 -11.317 -12.214 1.00 74.94 100 VAL A C 1
ATOM 760 O O . VAL A 1 100 ? 8.860 -10.155 -11.933 1.00 74.94 100 VAL A O 1
ATOM 763 N N . ILE A 1 101 ? 8.799 -12.334 -11.384 1.00 70.44 101 ILE A N 1
ATOM 764 C CA . ILE A 1 101 ? 9.532 -12.193 -10.124 1.00 70.44 101 ILE A CA 1
ATOM 765 C C . ILE A 1 101 ? 11.012 -12.441 -10.414 1.00 70.44 101 ILE A C 1
ATOM 767 O O . ILE A 1 101 ? 11.416 -13.551 -10.763 1.00 70.44 101 ILE A O 1
ATOM 771 N N . THR A 1 102 ? 11.835 -11.403 -10.281 1.00 70.69 102 THR A N 1
ATOM 772 C CA . THR A 1 102 ? 13.292 -11.552 -10.325 1.00 70.69 102 THR A CA 1
ATOM 773 C C . THR A 1 102 ? 13.798 -12.176 -9.019 1.00 70.69 102 THR A C 1
ATOM 775 O O . THR A 1 102 ? 13.181 -11.976 -7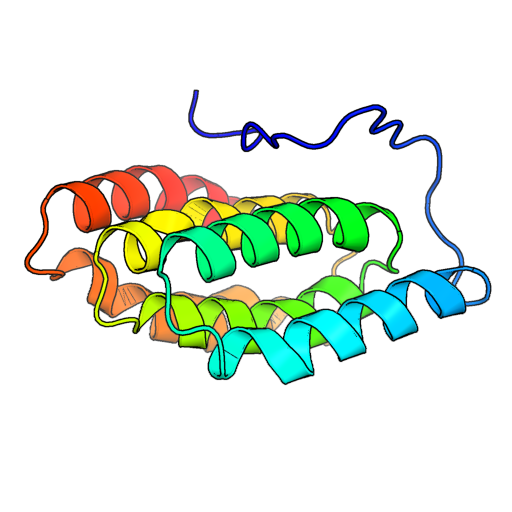.970 1.00 70.69 102 THR A O 1
ATOM 778 N N . PRO A 1 103 ? 14.944 -12.888 -9.022 1.00 68.69 103 PRO A N 1
ATOM 779 C CA . PRO A 1 103 ? 15.549 -13.402 -7.789 1.00 68.69 103 PRO A CA 1
ATOM 780 C C . PRO A 1 103 ? 15.765 -12.315 -6.726 1.00 68.69 103 PRO A C 1
ATOM 782 O O . PRO A 1 103 ? 15.647 -12.587 -5.537 1.00 68.69 103 PRO A O 1
ATOM 785 N N . SER A 1 104 ? 16.020 -11.078 -7.163 1.00 71.12 104 SER A N 1
ATOM 786 C CA . SER A 1 104 ? 16.160 -9.888 -6.318 1.00 71.12 104 SER A CA 1
ATOM 787 C C . SER A 1 104 ? 14.881 -9.535 -5.551 1.00 71.12 104 SER A C 1
ATOM 789 O O . SER A 1 104 ? 14.958 -9.055 -4.425 1.00 71.12 104 SER A O 1
ATOM 791 N N . ASN A 1 105 ? 13.712 -9.787 -6.150 1.00 73.00 105 ASN A N 1
ATOM 792 C CA . ASN A 1 105 ? 12.405 -9.421 -5.601 1.00 73.00 105 ASN A CA 1
ATOM 793 C C . ASN A 1 105 ? 11.695 -10.604 -4.929 1.00 73.00 105 ASN A C 1
ATOM 795 O O . ASN A 1 105 ? 10.736 -10.388 -4.195 1.00 73.00 105 ASN A O 1
ATOM 799 N N . ALA A 1 106 ? 12.160 -11.840 -5.133 1.00 77.56 106 ALA A N 1
ATOM 800 C CA . ALA A 1 106 ? 11.533 -13.047 -4.588 1.00 77.56 106 ALA A CA 1
ATOM 801 C C . ALA A 1 106 ? 11.426 -13.033 -3.054 1.00 77.56 106 ALA A C 1
ATOM 803 O O . ALA A 1 106 ? 10.467 -13.552 -2.488 1.00 77.56 106 ALA A O 1
ATOM 804 N N . SER A 1 107 ? 12.375 -12.396 -2.366 1.00 83.31 107 SER A N 1
ATOM 805 C CA . SER A 1 107 ? 12.358 -12.327 -0.907 1.00 83.31 107 SER A CA 1
ATOM 806 C C . SER A 1 107 ? 11.556 -11.150 -0.344 1.00 83.31 107 SER A C 1
ATOM 808 O O . SER A 1 107 ? 11.283 -11.123 0.856 1.00 83.31 107 SER A O 1
ATOM 810 N N . ILE A 1 108 ? 11.102 -10.197 -1.173 1.00 87.31 108 ILE A N 1
ATOM 811 C CA . ILE A 1 108 ? 10.457 -8.973 -0.673 1.00 87.31 108 ILE A CA 1
ATOM 812 C C . ILE A 1 108 ? 9.165 -9.277 0.090 1.00 87.31 108 ILE A C 1
ATOM 814 O O . ILE A 1 108 ? 8.898 -8.672 1.129 1.00 87.31 108 ILE A O 1
ATOM 818 N N . VAL A 1 109 ? 8.363 -10.233 -0.385 1.00 85.88 109 VAL A N 1
ATOM 819 C CA . VAL A 1 109 ? 7.088 -10.577 0.250 1.00 85.88 109 VAL A CA 1
ATOM 820 C C . VAL A 1 109 ? 7.311 -11.217 1.630 1.00 85.88 109 VAL A C 1
ATOM 822 O O . VAL A 1 109 ? 6.807 -10.662 2.616 1.00 85.88 109 VAL A O 1
ATOM 825 N N . PRO A 1 110 ? 8.076 -12.321 1.761 1.00 88.62 110 PRO A N 1
ATOM 826 C CA . PRO A 1 110 ? 8.284 -12.965 3.056 1.00 88.62 110 PRO A CA 1
ATOM 827 C C . PRO A 1 110 ? 9.194 -12.180 4.011 1.00 88.62 110 PRO A C 1
ATOM 829 O O . PRO A 1 110 ? 8.926 -12.170 5.212 1.00 88.62 110 PRO A O 1
ATOM 832 N N . GLU A 1 111 ? 10.244 -11.515 3.519 1.00 89.94 111 GLU A N 1
ATOM 833 C CA . GLU A 1 111 ? 11.259 -10.888 4.381 1.00 89.94 111 GLU A CA 1
ATOM 834 C C . GLU A 1 111 ? 10.957 -9.426 4.716 1.00 89.94 111 GLU A C 1
ATOM 836 O O . GLU A 1 111 ? 11.345 -8.953 5.785 1.00 89.94 111 GLU A O 1
ATOM 841 N N . TYR A 1 112 ? 10.244 -8.702 3.848 1.00 90.88 112 TYR A N 1
ATOM 842 C CA . TYR A 1 112 ? 9.945 -7.285 4.062 1.00 90.88 112 TYR A CA 1
ATOM 843 C C . TYR A 1 112 ? 8.454 -7.021 4.270 1.00 90.88 112 TYR A C 1
ATOM 845 O O . TYR A 1 112 ? 8.078 -6.415 5.275 1.00 90.88 112 TYR A O 1
ATOM 853 N N . ILE A 1 113 ? 7.581 -7.488 3.377 1.00 92.44 113 ILE A N 1
ATOM 854 C CA . ILE A 1 113 ? 6.158 -7.130 3.410 1.00 92.44 113 ILE A CA 1
ATOM 855 C C . ILE A 1 113 ? 5.447 -7.770 4.599 1.00 92.44 113 ILE A C 1
ATOM 857 O O . ILE A 1 113 ? 4.878 -7.044 5.414 1.00 92.44 113 ILE A O 1
ATOM 861 N N . ILE A 1 114 ? 5.492 -9.101 4.735 1.00 92.25 114 ILE A N 1
ATOM 862 C CA . ILE A 1 114 ? 4.777 -9.827 5.799 1.00 92.25 114 ILE A CA 1
ATOM 863 C C . ILE A 1 114 ? 5.131 -9.293 7.198 1.00 92.25 114 ILE A C 1
ATOM 865 O O . ILE A 1 114 ? 4.201 -8.974 7.950 1.00 92.25 114 ILE A O 1
ATOM 869 N N . PRO A 1 115 ? 6.417 -9.112 7.567 1.00 93.44 115 PRO A N 1
ATOM 870 C CA . PRO A 1 115 ? 6.780 -8.543 8.863 1.00 93.44 115 PRO A CA 1
ATOM 871 C C . PRO A 1 115 ? 6.205 -7.143 9.077 1.00 93.44 115 PRO A C 1
ATOM 873 O O . PRO A 1 115 ? 5.735 -6.829 10.172 1.00 93.44 115 PRO A O 1
ATOM 876 N N . ASN A 1 116 ? 6.187 -6.320 8.026 1.00 94.31 116 ASN A N 1
ATOM 877 C CA . ASN A 1 116 ? 5.698 -4.952 8.099 1.00 94.31 116 ASN A CA 1
ATOM 878 C C . ASN A 1 116 ? 4.174 -4.827 8.085 1.00 94.31 116 ASN A C 1
ATOM 880 O O . ASN A 1 116 ? 3.701 -3.760 8.440 1.00 94.31 116 ASN A O 1
ATOM 884 N N . VAL A 1 117 ? 3.399 -5.855 7.726 1.00 94.25 117 VAL A N 1
ATOM 885 C CA . VAL A 1 117 ? 1.921 -5.802 7.771 1.00 94.25 117 VAL A CA 1
ATOM 886 C C . VAL A 1 117 ? 1.313 -6.662 8.878 1.00 94.25 117 VAL A C 1
ATOM 888 O O . VAL A 1 117 ? 0.123 -6.546 9.164 1.00 94.25 117 VAL A O 1
ATOM 891 N N . ARG A 1 118 ? 2.114 -7.507 9.543 1.00 94.00 118 ARG A N 1
ATOM 892 C CA . ARG A 1 118 ? 1.647 -8.443 10.579 1.00 94.00 118 ARG A CA 1
ATOM 893 C C . ARG A 1 118 ? 0.890 -7.762 11.719 1.00 94.00 118 ARG A C 1
ATOM 895 O O . ARG A 1 118 ? -0.038 -8.357 12.259 1.00 94.00 118 ARG A O 1
ATOM 902 N N . TYR A 1 119 ? 1.258 -6.535 12.090 1.00 94.94 119 TYR A N 1
ATOM 903 C CA . TYR A 1 119 ? 0.602 -5.817 13.189 1.00 94.94 119 TYR A CA 1
ATOM 904 C C . TYR A 1 119 ? -0.879 -5.511 12.908 1.00 94.94 119 TYR A C 1
ATOM 906 O O . TYR A 1 119 ? -1.650 -5.363 13.854 1.00 94.94 119 TYR A O 1
ATOM 914 N N . LEU A 1 120 ? -1.309 -5.486 11.637 1.00 95.75 120 LEU A N 1
ATOM 915 C CA . LEU A 1 120 ? -2.699 -5.210 11.255 1.00 95.75 120 LEU A CA 1
ATOM 916 C C . LEU A 1 120 ? -3.682 -6.262 11.786 1.00 95.75 120 LEU A C 1
ATOM 918 O O . LEU A 1 120 ? -4.866 -5.973 11.929 1.00 95.75 120 LEU A O 1
ATOM 922 N N . VAL A 1 121 ? -3.210 -7.465 12.141 1.00 96.19 121 VAL A N 1
ATOM 923 C CA . VAL A 1 121 ? -4.044 -8.488 12.795 1.00 96.19 121 VAL A CA 1
ATOM 924 C C . VAL A 1 121 ? -4.502 -8.069 14.198 1.00 96.19 121 VAL A C 1
ATOM 926 O O . VAL A 1 121 ? -5.520 -8.553 14.684 1.00 96.19 121 VAL A O 1
ATOM 929 N N . GLN A 1 122 ? -3.768 -7.157 14.838 1.00 96.50 122 GLN A N 1
ATOM 930 C CA . GLN A 1 122 ? -4.046 -6.617 16.169 1.00 96.50 122 GLN A CA 1
ATOM 931 C C . GLN A 1 122 ? -4.526 -5.159 16.117 1.00 96.50 122 GLN A C 1
ATOM 933 O O . GLN A 1 122 ? -4.618 -4.523 17.165 1.00 96.50 122 GLN A O 1
ATOM 938 N N . ASP A 1 123 ? -4.832 -4.620 14.928 1.00 97.81 123 ASP A N 1
ATOM 939 C CA . ASP A 1 123 ? -5.330 -3.246 14.795 1.00 97.81 123 ASP A CA 1
ATOM 940 C C . ASP A 1 123 ? -6.582 -3.056 15.663 1.00 97.81 123 ASP A C 1
ATOM 942 O O . ASP A 1 1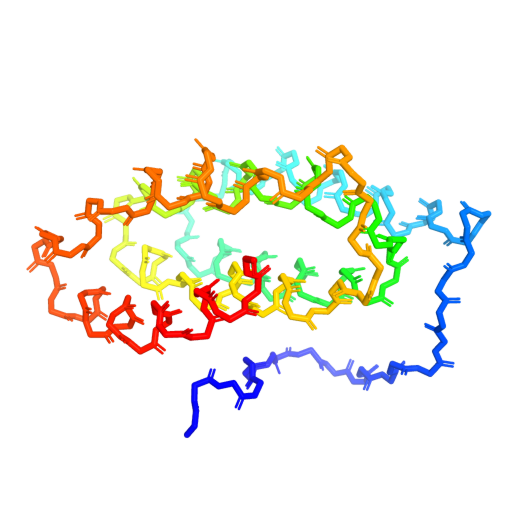23 ? -7.406 -3.971 15.688 1.00 97.81 123 ASP A O 1
ATOM 946 N N . PRO A 1 124 ? -6.768 -1.926 16.369 1.00 97.00 124 PRO A N 1
ATOM 947 C CA . PRO A 1 124 ? -7.970 -1.685 17.173 1.00 97.00 124 PRO A CA 1
ATOM 948 C C . PRO A 1 124 ? -9.263 -1.747 16.347 1.00 97.00 124 PRO A C 1
ATOM 950 O O . PRO A 1 124 ? -10.292 -2.229 16.833 1.00 97.00 124 PRO A O 1
ATOM 953 N N . GLU A 1 125 ? -9.211 -1.355 15.075 1.00 97.69 125 GLU A N 1
ATOM 954 C CA . GLU A 1 125 ? -10.381 -1.258 14.213 1.00 97.69 125 GLU A CA 1
ATOM 955 C C . GLU A 1 125 ? -10.703 -2.588 13.529 1.00 97.69 125 GLU A C 1
ATOM 957 O O . GLU A 1 125 ? -9.889 -3.191 12.825 1.00 97.69 125 GLU A O 1
ATOM 962 N N . VAL A 1 126 ? -11.947 -3.047 13.702 1.00 97.00 126 VAL A N 1
ATOM 963 C CA . VAL A 1 126 ? -12.430 -4.317 13.129 1.00 97.00 126 VAL A CA 1
ATOM 964 C C . VAL A 1 126 ? -12.327 -4.304 11.603 1.00 97.00 126 VAL A C 1
ATOM 966 O O . VAL A 1 126 ? -12.004 -5.326 11.004 1.00 97.00 126 VAL A O 1
ATOM 969 N N . SER A 1 127 ? -12.576 -3.153 10.974 1.00 95.81 127 SER A N 1
ATOM 970 C CA . SER A 1 127 ? -12.519 -2.977 9.519 1.00 95.81 127 SER A CA 1
ATOM 971 C C . SER A 1 127 ? -11.124 -3.260 8.953 1.00 95.81 127 SER A C 1
ATOM 973 O O . SER A 1 127 ? -11.002 -3.933 7.928 1.00 95.81 127 SER A O 1
ATOM 975 N N . VAL A 1 128 ? -10.074 -2.822 9.654 1.00 97.31 128 VAL A N 1
ATOM 976 C CA . VAL A 1 128 ? -8.676 -3.066 9.282 1.00 97.31 128 VAL A CA 1
ATOM 977 C C . VAL A 1 128 ? -8.353 -4.552 9.406 1.00 97.31 128 VAL A C 1
ATOM 979 O O . VAL A 1 128 ? -7.876 -5.157 8.444 1.00 97.31 128 VAL A O 1
ATOM 982 N N . ARG A 1 129 ? -8.699 -5.170 10.545 1.00 97.31 129 ARG A N 1
ATOM 983 C CA . ARG A 1 129 ? -8.482 -6.610 10.770 1.00 97.31 129 ARG A CA 1
ATOM 984 C C . ARG A 1 129 ? -9.216 -7.468 9.740 1.00 97.31 129 ARG A C 1
ATOM 986 O O . ARG A 1 129 ? -8.642 -8.410 9.198 1.00 97.31 129 ARG A O 1
ATOM 993 N N . ALA A 1 130 ? -10.469 -7.126 9.439 1.00 96.50 130 ALA A N 1
ATOM 994 C CA . ALA A 1 130 ? -11.283 -7.831 8.456 1.00 96.50 130 ALA A CA 1
ATOM 995 C C . ALA A 1 130 ? -10.697 -7.721 7.044 1.00 96.50 130 ALA A C 1
ATOM 997 O O . ALA A 1 130 ? -10.679 -8.716 6.318 1.00 96.50 130 ALA A O 1
ATOM 998 N N . MET A 1 131 ? -10.200 -6.545 6.646 1.00 95.94 131 MET A N 1
ATOM 999 C CA . MET A 1 131 ? -9.566 -6.391 5.336 1.00 95.94 131 MET A CA 1
ATOM 1000 C C . MET A 1 131 ? -8.223 -7.122 5.265 1.00 95.94 131 MET A C 1
ATOM 1002 O O . MET A 1 131 ? -7.943 -7.789 4.272 1.00 95.94 131 MET A O 1
ATOM 1006 N N . TYR A 1 132 ? -7.414 -7.069 6.325 1.00 95.94 132 TYR A N 1
ATOM 1007 C CA . TYR A 1 132 ? -6.162 -7.820 6.396 1.00 95.94 132 TYR A CA 1
ATOM 1008 C C . TYR A 1 132 ? -6.391 -9.334 6.284 1.00 95.94 132 TYR A C 1
ATOM 1010 O O . TYR A 1 132 ? -5.730 -9.993 5.483 1.00 95.94 132 TYR A O 1
ATOM 1018 N N . ALA A 1 133 ? -7.384 -9.876 6.995 1.00 95.56 133 ALA A N 1
ATOM 1019 C CA . ALA A 1 133 ? -7.758 -11.289 6.908 1.00 95.56 133 ALA A CA 1
ATOM 1020 C C . ALA A 1 133 ? -8.200 -11.707 5.492 1.00 95.56 133 ALA A C 1
ATOM 1022 O O . ALA A 1 133 ? -7.933 -12.825 5.064 1.00 95.56 133 ALA A O 1
ATOM 1023 N N . GLN A 1 134 ? -8.833 -10.803 4.743 1.00 94.00 134 GLN A N 1
ATOM 1024 C CA . GLN A 1 134 ? -9.196 -11.030 3.342 1.00 94.00 134 GLN A CA 1
ATOM 1025 C C . GLN A 1 134 ? -7.991 -10.968 2.388 1.00 94.00 134 GLN A C 1
ATOM 1027 O O . GLN A 1 134 ? -8.006 -11.590 1.328 1.00 94.00 134 GLN A O 1
ATOM 1032 N N . CYS A 1 135 ? -6.945 -10.227 2.757 1.00 93.25 135 CYS A N 1
ATOM 1033 C CA . CYS A 1 135 ? -5.769 -9.988 1.923 1.00 93.25 135 CYS A CA 1
ATOM 1034 C C . CYS A 1 135 ? -4.607 -10.954 2.201 1.00 93.25 135 CYS A C 1
ATOM 1036 O O . CYS A 1 135 ? -3.744 -11.108 1.343 1.00 93.25 135 CYS A O 1
ATOM 1038 N N . ILE A 1 136 ? -4.561 -11.615 3.363 1.00 91.62 136 ILE A N 1
ATOM 1039 C CA . ILE A 1 136 ? -3.410 -12.446 3.753 1.00 91.62 136 ILE A CA 1
ATOM 1040 C C . ILE A 1 136 ? -3.238 -13.694 2.881 1.00 91.62 136 ILE A C 1
ATOM 1042 O O . ILE A 1 136 ? -2.115 -14.037 2.524 1.00 91.62 136 ILE A O 1
ATOM 1046 N N . ALA A 1 137 ? -4.335 -14.351 2.498 1.00 90.75 137 ALA A N 1
ATOM 1047 C CA . ALA A 1 137 ? -4.292 -15.518 1.620 1.00 90.75 137 ALA A CA 1
ATOM 1048 C C . ALA A 1 137 ? -3.750 -15.177 0.216 1.00 90.75 137 ALA A C 1
ATOM 1050 O O . ALA A 1 137 ? -2.785 -15.816 -0.200 1.00 90.75 137 ALA A O 1
ATOM 1051 N N . PRO A 1 138 ? -4.278 -14.163 -0.502 1.00 89.69 138 PRO A N 1
ATOM 1052 C CA . PRO A 1 138 ? -3.716 -13.781 -1.797 1.00 89.69 138 PRO A CA 1
ATOM 1053 C C . PRO A 1 138 ? -2.307 -13.187 -1.680 1.00 89.69 138 PRO A C 1
ATOM 1055 O O . PRO A 1 138 ? -1.486 -13.419 -2.558 1.00 89.69 138 PRO A O 1
ATOM 1058 N N . LEU A 1 139 ? -1.974 -12.500 -0.581 1.00 87.31 139 LEU A N 1
ATOM 1059 C CA . LEU A 1 139 ? -0.600 -12.050 -0.330 1.00 87.31 139 LEU A CA 1
ATOM 1060 C C . LEU A 1 139 ? 0.380 -13.231 -0.220 1.00 87.31 139 LEU A C 1
ATOM 1062 O O . LEU A 1 139 ? 1.479 -13.172 -0.763 1.00 87.31 139 LEU A O 1
ATOM 1066 N N . ALA A 1 140 ? -0.019 -14.317 0.443 1.00 85.94 140 ALA A N 1
ATOM 1067 C CA . ALA A 1 140 ? 0.796 -15.526 0.536 1.00 85.94 140 ALA A CA 1
ATOM 1068 C C . ALA A 1 140 ? 0.931 -16.263 -0.808 1.00 85.94 140 ALA A C 1
ATOM 1070 O O . ALA A 1 140 ? 1.926 -16.940 -1.020 1.00 85.94 140 ALA A O 1
ATOM 1071 N N . GLN A 1 141 ? -0.039 -16.125 -1.718 1.00 84.50 141 GLN A N 1
ATOM 1072 C CA . GLN A 1 141 ? 0.045 -16.683 -3.076 1.00 84.50 141 GLN A CA 1
ATOM 1073 C C . GLN A 1 141 ? 0.989 -15.893 -3.991 1.00 84.50 141 GLN A C 1
ATOM 1075 O O . GLN A 1 141 ? 1.450 -16.438 -4.987 1.00 84.50 141 GLN A O 1
ATOM 1080 N N . THR A 1 142 ? 1.253 -14.620 -3.677 1.00 77.56 142 THR A N 1
ATOM 1081 C CA . THR A 1 142 ? 2.233 -13.791 -4.402 1.00 77.56 142 THR A CA 1
ATOM 1082 C C . THR A 1 142 ? 3.679 -13.977 -3.924 1.00 77.56 142 THR A C 1
ATOM 1084 O O . THR A 1 142 ? 4.569 -13.339 -4.483 1.00 77.56 142 THR A O 1
ATOM 1087 N N . ALA A 1 143 ? 3.901 -14.782 -2.877 1.00 65.25 143 ALA A N 1
ATOM 1088 C CA . ALA A 1 143 ? 5.217 -15.084 -2.308 1.00 65.25 143 ALA A CA 1
ATOM 1089 C C . ALA A 1 143 ? 5.883 -16.295 -2.978 1.00 65.25 143 ALA A C 1
ATOM 1091 O O . ALA A 1 143 ? 5.148 -17.189 -3.457 1.00 65.25 143 ALA A O 1
#